Protein AF-A0A847JB08-F1 (afdb_monomer_lite)

pLDDT: mean 90.73, std 11.86, range [47.16, 98.38]

Structure (mmCIF, N/CA/C/O backbone):
data_AF-A0A847JB08-F1
#
_entry.id   AF-A0A847JB08-F1
#
loop_
_atom_site.group_PDB
_atom_site.id
_atom_site.type_symbol
_atom_site.label_atom_id
_atom_site.label_alt_id
_atom_site.label_comp_id
_atom_site.label_asym_id
_atom_site.label_entity_id
_atom_site.label_seq_id
_atom_site.pdbx_PDB_ins_code
_atom_site.Cartn_x
_atom_site.Cartn_y
_atom_site.Cartn_z
_atom_site.occupancy
_atom_site.B_iso_or_equiv
_atom_site.auth_seq_id
_atom_site.auth_comp_id
_atom_site.auth_asym_id
_atom_site.auth_atom_id
_atom_site.pdbx_PDB_model_num
ATOM 1 N N . GLU A 1 1 ? -4.300 8.677 -4.460 1.00 61.16 1 GLU A N 1
ATOM 2 C CA . GLU A 1 1 ? -3.837 7.762 -5.528 1.00 61.16 1 GLU A CA 1
ATOM 3 C C . GLU A 1 1 ? -4.985 6.834 -5.922 1.00 61.16 1 GLU A C 1
ATOM 5 O O . GLU A 1 1 ? -5.733 6.426 -5.041 1.00 61.16 1 GLU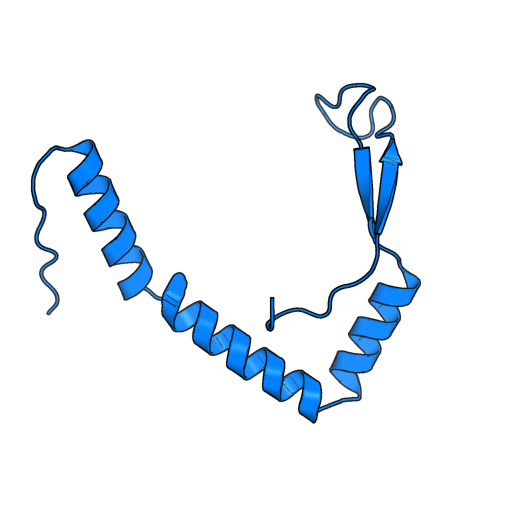 A O 1
ATOM 10 N N . ALA A 1 2 ? -5.196 6.548 -7.211 1.00 87.06 2 ALA A N 1
ATOM 11 C CA . ALA A 1 2 ? -6.389 5.817 -7.671 1.00 87.06 2 ALA A CA 1
ATOM 12 C C . ALA A 1 2 ? -6.331 4.292 -7.435 1.00 87.06 2 ALA A C 1
ATOM 14 O O . ALA A 1 2 ? -7.306 3.594 -7.701 1.00 87.06 2 ALA A O 1
ATOM 15 N N . THR A 1 3 ? -5.213 3.778 -6.921 1.00 95.38 3 THR A N 1
ATOM 16 C CA . THR A 1 3 ? -4.926 2.345 -6.737 1.00 95.38 3 THR A CA 1
ATOM 17 C C . THR A 1 3 ? -5.382 1.788 -5.385 1.00 95.38 3 THR A C 1
ATOM 19 O O . THR A 1 3 ? -5.540 0.579 -5.250 1.00 95.38 3 THR A O 1
ATOM 22 N N . ALA A 1 4 ? -5.646 2.646 -4.393 1.00 94.75 4 ALA A N 1
ATOM 23 C CA . ALA A 1 4 ? -5.920 2.239 -3.013 1.00 94.75 4 ALA A CA 1
ATOM 24 C C . ALA A 1 4 ? -7.315 2.657 -2.526 1.00 94.75 4 ALA A C 1
ATOM 26 O O . ALA A 1 4 ? -7.922 3.593 -3.056 1.00 94.75 4 ALA A O 1
ATOM 27 N N . TYR A 1 5 ? -7.823 1.973 -1.501 1.00 95.06 5 TYR A N 1
ATOM 28 C CA . TYR A 1 5 ? -8.932 2.455 -0.674 1.00 95.06 5 TYR A CA 1
ATOM 29 C C . TYR A 1 5 ? -8.331 3.176 0.532 1.00 95.06 5 TYR A C 1
ATOM 31 O O . TYR A 1 5 ? -7.815 2.531 1.440 1.00 95.06 5 TYR A O 1
ATOM 39 N N . SER A 1 6 ? -8.326 4.508 0.504 1.00 94.88 6 SER A N 1
ATOM 40 C CA . SER A 1 6 ? -7.795 5.304 1.610 1.00 94.88 6 SER A CA 1
ATOM 41 C C . SER A 1 6 ? -8.731 5.244 2.809 1.00 94.88 6 SER A C 1
ATOM 43 O O . SER A 1 6 ? -9.946 5.363 2.656 1.00 94.88 6 SER A O 1
ATOM 45 N N . ILE A 1 7 ? -8.141 5.096 3.989 1.00 97.06 7 ILE A N 1
ATOM 46 C CA . ILE A 1 7 ? -8.837 5.112 5.272 1.00 97.06 7 ILE A CA 1
ATOM 47 C C . ILE A 1 7 ? -8.302 6.266 6.121 1.00 97.06 7 ILE A C 1
ATOM 49 O O . ILE A 1 7 ? -7.146 6.667 5.937 1.00 97.06 7 ILE A O 1
ATOM 53 N N . PRO A 1 8 ? -9.122 6.830 7.020 1.00 97.88 8 PRO A N 1
ATOM 54 C CA . PRO A 1 8 ? -8.641 7.803 7.979 1.00 97.88 8 PRO A CA 1
ATOM 55 C C . PRO A 1 8 ? -7.635 7.164 8.939 1.00 97.88 8 PRO A C 1
ATOM 57 O O . PRO A 1 8 ? -7.576 5.947 9.126 1.00 97.88 8 PRO A O 1
ATOM 60 N N . TYR A 1 9 ? -6.841 8.023 9.556 1.00 97.75 9 TYR A N 1
ATOM 61 C CA . TYR A 1 9 ? -5.942 7.670 10.639 1.00 97.75 9 TYR A CA 1
ATOM 62 C C . TYR A 1 9 ? -5.962 8.790 11.672 1.00 97.75 9 TYR A C 1
ATOM 64 O O . TYR A 1 9 ? -6.340 9.928 11.375 1.00 97.75 9 TYR A O 1
ATOM 72 N N . ARG A 1 10 ? -5.505 8.479 12.879 1.00 97.44 10 ARG A N 1
ATOM 73 C CA . ARG A 1 10 ? -5.213 9.466 13.919 1.00 97.44 10 ARG A CA 1
ATOM 74 C C . ARG A 1 10 ? -3.725 9.450 14.228 1.00 97.44 10 ARG A C 1
ATOM 76 O O . ARG A 1 10 ? -3.085 8.406 14.175 1.00 97.44 10 ARG A O 1
ATOM 83 N N . LEU A 1 11 ? -3.165 10.611 14.539 1.00 97.12 11 LEU A N 1
ATOM 84 C CA . LEU A 1 11 ? -1.786 10.686 15.004 1.00 97.12 11 LEU A CA 1
ATOM 85 C C . LEU A 1 11 ? -1.752 10.405 16.505 1.00 97.12 11 LEU A C 1
ATOM 87 O O . LEU A 1 11 ? -2.383 11.131 17.272 1.00 97.12 11 LEU A O 1
ATOM 91 N N . ILE A 1 12 ? -1.021 9.371 16.912 1.00 94.50 12 ILE A N 1
ATOM 92 C CA . ILE A 1 12 ? -0.800 9.032 18.321 1.00 94.50 12 ILE A CA 1
ATOM 93 C C . ILE A 1 12 ? 0.685 9.160 18.665 1.00 94.50 12 ILE A C 1
ATOM 95 O O . ILE A 1 12 ? 1.523 8.862 17.813 1.00 94.50 12 ILE A O 1
ATOM 99 N N . PRO A 1 13 ? 1.051 9.602 19.877 1.00 93.81 13 PRO A N 1
ATOM 100 C CA . PRO A 1 13 ? 2.440 9.571 20.316 1.00 93.81 13 PRO A CA 1
ATOM 101 C C . PRO A 1 13 ? 2.997 8.148 20.282 1.00 93.81 13 PRO A C 1
ATOM 103 O O . PRO A 1 13 ? 2.311 7.208 20.680 1.00 93.81 13 PRO A O 1
ATOM 106 N N . ILE A 1 14 ? 4.242 7.996 19.831 1.00 92.38 14 ILE A N 1
ATOM 107 C CA . ILE A 1 14 ? 4.966 6.734 19.993 1.00 92.38 14 ILE A CA 1
ATOM 108 C C . ILE A 1 14 ? 5.496 6.680 21.423 1.00 92.38 14 ILE A C 1
ATOM 110 O O . ILE A 1 14 ? 6.301 7.522 21.829 1.00 92.38 14 ILE A O 1
ATOM 114 N N . GLU A 1 15 ? 5.049 5.693 22.195 1.00 88.50 15 GLU A N 1
ATOM 115 C CA . GLU A 1 15 ? 5.502 5.532 23.573 1.00 88.50 15 GLU A CA 1
ATOM 116 C C . GLU A 1 15 ? 6.917 4.949 23.634 1.00 88.50 15 GLU A C 1
ATOM 118 O O . GLU A 1 15 ? 7.405 4.272 22.719 1.00 88.50 15 GLU A O 1
ATOM 123 N N . HIS A 1 16 ? 7.590 5.197 24.757 1.00 85.12 16 HIS A N 1
ATOM 124 C CA . HIS A 1 16 ? 8.922 4.666 24.992 1.00 85.12 16 HIS A CA 1
ATOM 125 C C . HIS A 1 16 ? 8.926 3.132 24.895 1.00 85.12 16 HIS A C 1
ATOM 127 O O . HIS A 1 16 ? 8.129 2.454 25.536 1.00 85.12 16 HIS A O 1
ATOM 133 N N . GLY A 1 17 ? 9.845 2.586 24.096 1.00 85.56 17 GLY A N 1
ATOM 134 C CA . GLY A 1 17 ? 10.005 1.142 23.916 1.00 85.56 17 GLY A CA 1
ATOM 135 C C . GLY A 1 17 ? 9.121 0.506 22.837 1.00 85.56 17 GLY A C 1
ATOM 136 O O . GLY A 1 17 ? 9.377 -0.641 22.484 1.00 85.56 17 GLY A O 1
ATOM 137 N N . GLN A 1 18 ? 8.152 1.224 22.251 1.00 88.06 18 GLN A N 1
ATOM 138 C CA . GLN A 1 18 ? 7.332 0.687 21.151 1.00 88.06 18 GLN A CA 1
ATOM 139 C C . GLN A 1 18 ? 8.130 0.511 19.852 1.00 88.06 18 GLN A C 1
ATOM 141 O O . GLN A 1 18 ? 7.904 -0.440 19.108 1.00 88.06 18 GLN A O 1
ATOM 146 N N . TYR A 1 19 ? 9.087 1.407 19.594 1.00 87.88 19 TYR A N 1
ATOM 147 C CA . TYR A 1 19 ? 9.954 1.346 18.420 1.00 87.88 19 TYR A CA 1
ATOM 148 C C . TYR A 1 19 ? 11.412 1.665 18.772 1.00 87.88 19 TYR A C 1
ATOM 150 O O . TYR A 1 19 ? 11.681 2.637 19.489 1.00 87.88 19 TYR A O 1
ATOM 158 N N . PRO A 1 20 ? 12.385 0.904 18.232 1.00 85.62 20 PRO A N 1
ATOM 159 C CA . PRO A 1 20 ? 13.795 1.243 18.361 1.00 85.62 20 PRO A CA 1
ATOM 160 C C . PRO A 1 20 ? 14.075 2.636 17.791 1.00 85.62 20 PRO A C 1
ATOM 162 O O . PRO A 1 20 ? 13.698 2.936 16.661 1.00 85.62 20 PRO A O 1
ATOM 165 N N . ARG A 1 21 ? 14.792 3.465 18.558 1.00 85.56 21 ARG A N 1
ATOM 166 C CA . ARG A 1 21 ? 15.171 4.846 18.194 1.00 85.56 21 ARG A CA 1
ATOM 167 C C . ARG A 1 21 ? 14.003 5.829 18.051 1.00 85.56 21 ARG A C 1
ATOM 169 O O . ARG A 1 21 ? 14.222 6.917 17.523 1.00 85.56 21 ARG A O 1
ATOM 176 N N . ALA A 1 22 ? 12.806 5.489 18.532 1.00 85.25 22 ALA A N 1
ATOM 177 C CA . ALA A 1 22 ? 11.727 6.463 18.589 1.00 85.25 22 ALA A CA 1
ATOM 178 C C . ALA A 1 22 ? 12.043 7.573 19.601 1.00 85.25 22 ALA A C 1
ATOM 180 O O . ALA A 1 22 ? 12.445 7.300 20.735 1.00 85.25 22 ALA A O 1
ATOM 181 N N . THR A 1 23 ? 11.874 8.828 19.192 1.00 82.56 23 THR A N 1
ATOM 182 C CA . THR A 1 23 ? 11.956 9.989 20.082 1.00 82.56 23 THR A CA 1
ATOM 183 C C . THR A 1 23 ? 10.574 10.331 20.630 1.00 82.56 23 THR A C 1
ATOM 185 O O . THR A 1 23 ? 9.557 10.066 19.994 1.00 82.56 23 THR A O 1
ATOM 188 N N . ALA A 1 24 ? 10.526 10.998 21.789 1.00 80.06 24 ALA A N 1
ATOM 189 C CA . ALA A 1 24 ? 9.274 11.383 22.456 1.00 80.06 24 ALA A CA 1
ATOM 190 C C . ALA A 1 24 ? 8.379 12.346 21.643 1.00 80.06 24 ALA A C 1
ATOM 192 O O . ALA A 1 24 ? 7.243 12.606 22.021 1.00 80.06 24 ALA A O 1
ATOM 193 N N . THR A 1 25 ? 8.895 12.905 20.547 1.00 88.31 25 THR A N 1
ATOM 194 C CA . THR A 1 25 ? 8.180 13.829 19.658 1.00 88.31 25 THR A CA 1
ATOM 195 C C . THR A 1 25 ? 7.605 13.155 18.416 1.00 88.31 25 THR A C 1
ATOM 197 O O . THR A 1 25 ? 6.897 13.805 17.648 1.00 88.31 25 THR A O 1
ATOM 200 N N . GLN A 1 26 ? 7.922 11.880 18.176 1.00 93.19 26 GLN A N 1
ATOM 201 C CA . GLN A 1 26 ? 7.425 11.177 17.002 1.00 93.19 26 GLN A CA 1
ATOM 202 C C . GLN A 1 26 ? 5.990 10.702 17.207 1.00 93.19 26 GLN A C 1
ATOM 204 O O . GLN A 1 26 ? 5.599 10.238 18.278 1.00 93.19 26 GLN A O 1
ATOM 209 N N . LEU A 1 27 ? 5.216 10.813 16.131 1.00 94.50 27 LEU A N 1
ATOM 210 C CA . LEU A 1 27 ? 3.827 10.392 16.071 1.00 94.50 27 LEU A CA 1
ATOM 211 C C . LEU A 1 27 ? 3.694 9.216 15.103 1.00 94.50 27 LEU A C 1
ATOM 213 O O . LEU A 1 27 ? 4.360 9.169 14.067 1.00 94.50 27 LEU A O 1
ATOM 217 N N . TRP A 1 28 ? 2.801 8.294 15.432 1.00 93.62 28 TRP A N 1
ATOM 218 C CA . TRP A 1 28 ? 2.374 7.191 14.589 1.00 93.62 28 TRP A CA 1
ATOM 219 C C . TRP A 1 28 ? 1.012 7.498 13.974 1.00 93.62 28 TRP A C 1
ATOM 221 O O . TRP A 1 28 ? 0.101 7.953 14.665 1.00 93.62 28 TRP A O 1
ATOM 231 N N . ALA A 1 29 ? 0.865 7.239 12.677 1.00 95.69 29 ALA A N 1
ATOM 232 C CA . ALA A 1 29 ? -0.423 7.288 11.999 1.00 95.69 29 ALA A CA 1
ATOM 233 C C . ALA A 1 29 ? -1.188 5.986 12.273 1.00 95.69 29 ALA A C 1
ATOM 235 O O . ALA A 1 29 ? -1.069 5.017 11.528 1.00 95.69 29 ALA A O 1
ATOM 236 N N . ASP A 1 30 ? -1.945 5.968 13.367 1.00 96.06 30 ASP A N 1
ATOM 237 C CA . ASP A 1 30 ? -2.777 4.843 13.783 1.00 96.06 30 ASP A CA 1
ATOM 238 C C . ASP A 1 30 ? -4.006 4.735 12.865 1.00 96.06 30 ASP A C 1
ATOM 240 O O . ASP A 1 30 ? -4.841 5.651 12.866 1.00 96.06 30 ASP A O 1
ATOM 244 N N . PRO A 1 31 ? -4.109 3.684 12.032 1.00 97.06 31 PRO A N 1
ATOM 245 C CA . PRO A 1 31 ? -5.192 3.556 11.069 1.00 97.06 31 PRO A CA 1
ATOM 246 C C . PRO A 1 31 ? -6.524 3.272 11.765 1.00 97.06 31 PRO A C 1
ATOM 248 O O . PRO A 1 31 ? -6.593 2.503 12.722 1.00 97.06 31 PRO A O 1
ATOM 251 N N . ASP A 1 32 ? -7.606 3.840 11.237 1.00 98.38 32 ASP A N 1
ATOM 252 C CA . ASP A 1 32 ? -8.951 3.503 11.695 1.00 98.38 32 ASP A CA 1
ATOM 253 C C . ASP A 1 32 ? -9.294 2.056 11.306 1.00 98.38 32 ASP A C 1
ATOM 255 O O . ASP A 1 32 ? -9.418 1.712 10.124 1.00 98.38 32 ASP A O 1
ATOM 259 N N . PHE A 1 33 ? -9.431 1.204 12.321 1.00 97.62 33 PHE A N 1
ATOM 260 C CA . PHE A 1 33 ? -9.699 -0.217 12.146 1.00 97.62 33 PHE A CA 1
ATOM 261 C C . PHE A 1 33 ? -11.049 -0.486 11.473 1.00 97.62 33 PHE A C 1
ATOM 263 O O . PHE A 1 33 ? -11.117 -1.283 10.537 1.00 97.62 33 PHE A O 1
ATOM 270 N N . GLU A 1 34 ? -12.118 0.186 11.897 1.00 98.25 34 GLU A N 1
ATOM 271 C CA . GLU A 1 34 ? -13.457 -0.049 11.350 1.00 98.25 34 GLU A CA 1
ATOM 272 C C . GLU A 1 34 ? -13.536 0.414 9.892 1.00 98.25 34 GLU A C 1
ATOM 274 O O . GLU A 1 34 ? -14.056 -0.300 9.030 1.00 98.25 34 GLU A O 1
ATOM 279 N N . ALA A 1 35 ? -12.924 1.557 9.571 1.00 98.19 35 ALA A N 1
ATOM 280 C CA . ALA A 1 35 ? -12.819 2.020 8.194 1.00 98.19 35 ALA A CA 1
ATOM 281 C C . ALA A 1 35 ? -11.999 1.055 7.318 1.00 98.19 35 ALA A C 1
ATOM 283 O O . ALA A 1 35 ? -12.345 0.837 6.153 1.00 98.19 35 ALA A O 1
ATOM 284 N N . ALA A 1 36 ? -10.946 0.433 7.864 1.00 97.88 36 ALA A N 1
ATOM 285 C CA . ALA A 1 36 ? -10.190 -0.611 7.170 1.00 97.88 36 ALA A CA 1
ATOM 286 C C . ALA A 1 36 ? -11.055 -1.843 6.870 1.00 97.88 36 ALA A C 1
ATOM 288 O O . ALA A 1 36 ? -11.029 -2.367 5.750 1.00 97.88 36 ALA A O 1
ATOM 289 N N . VAL A 1 37 ? -11.865 -2.285 7.836 1.00 98.25 37 VAL A N 1
ATOM 290 C CA . VAL A 1 37 ? -12.801 -3.400 7.640 1.00 98.25 37 VAL A CA 1
ATOM 291 C C . VAL A 1 37 ? -13.843 -3.059 6.570 1.00 98.25 37 VAL A C 1
ATOM 293 O O . VAL A 1 37 ? -14.108 -3.882 5.687 1.00 98.25 37 VAL A O 1
ATOM 296 N N . GLU A 1 38 ? -14.400 -1.849 6.579 1.00 98.12 38 GLU A N 1
ATOM 297 C CA . GLU A 1 38 ? -15.352 -1.410 5.552 1.00 98.12 38 GLU A CA 1
ATOM 298 C C . GLU A 1 38 ? -14.717 -1.283 4.162 1.00 98.12 38 GLU A C 1
ATOM 300 O O . GLU A 1 38 ? -15.325 -1.675 3.158 1.00 98.12 38 GLU A O 1
ATOM 305 N N . ALA A 1 39 ? -13.465 -0.833 4.076 1.00 97.31 39 ALA A N 1
ATOM 306 C CA . ALA A 1 39 ? -12.719 -0.828 2.823 1.00 97.31 39 ALA A CA 1
ATOM 307 C C . ALA A 1 39 ? -12.578 -2.252 2.253 1.00 97.31 39 ALA A C 1
ATOM 309 O O . ALA A 1 39 ? -12.863 -2.478 1.074 1.00 97.31 39 ALA A O 1
ATOM 310 N N . LEU A 1 40 ? -12.236 -3.241 3.088 1.00 97.56 40 LEU A N 1
ATOM 311 C CA . LEU A 1 40 ? -12.153 -4.652 2.683 1.00 97.56 40 LEU A CA 1
ATOM 312 C C . LEU A 1 40 ? -13.511 -5.218 2.239 1.00 97.56 40 LEU A C 1
ATOM 314 O O . LEU A 1 40 ? -13.604 -5.910 1.219 1.00 97.56 40 LEU A O 1
ATOM 318 N N . ARG A 1 41 ? -14.590 -4.891 2.959 1.00 98.19 41 ARG A N 1
ATOM 319 C CA . ARG A 1 41 ? -15.960 -5.260 2.565 1.00 98.19 41 ARG A CA 1
ATOM 320 C C . ARG A 1 41 ? -16.332 -4.647 1.216 1.00 98.19 41 ARG A C 1
ATOM 322 O O . ARG A 1 41 ? -16.919 -5.338 0.380 1.00 98.19 41 ARG A O 1
ATOM 329 N N . THR A 1 42 ? -15.936 -3.401 0.972 1.00 96.94 42 THR A N 1
ATOM 330 C CA . THR A 1 42 ? -16.135 -2.711 -0.309 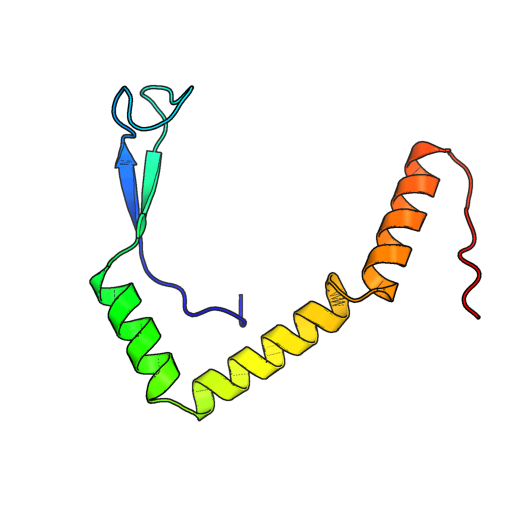1.00 96.94 42 THR A CA 1
ATOM 331 C C . THR A 1 42 ? -15.393 -3.423 -1.434 1.00 96.94 42 THR A C 1
ATOM 333 O O . THR A 1 42 ? -15.999 -3.704 -2.467 1.00 96.94 42 THR A O 1
ATOM 336 N N . VAL A 1 43 ? -14.134 -3.832 -1.220 1.00 96.75 43 VAL A N 1
ATOM 337 C CA . VAL A 1 43 ? -13.376 -4.626 -2.206 1.00 96.75 43 VAL A CA 1
ATOM 338 C C . VAL A 1 43 ? -14.145 -5.883 -2.605 1.00 96.75 43 VAL A C 1
ATOM 340 O O . VAL A 1 43 ? -14.200 -6.226 -3.788 1.00 96.75 43 VAL A O 1
ATOM 343 N N . ARG A 1 44 ? -14.763 -6.573 -1.639 1.00 97.75 44 ARG A N 1
ATOM 344 C CA . ARG A 1 44 ? -15.508 -7.812 -1.895 1.00 97.75 44 ARG A CA 1
ATOM 345 C C . ARG A 1 44 ? -16.827 -7.574 -2.630 1.00 97.75 44 ARG A C 1
ATOM 347 O O . ARG A 1 44 ? -17.171 -8.380 -3.500 1.00 97.75 44 ARG A O 1
ATOM 354 N N . ARG A 1 45 ? -17.571 -6.532 -2.251 1.00 98.12 45 ARG A N 1
ATOM 355 C CA . ARG A 1 45 ? -18.971 -6.315 -2.654 1.00 98.12 45 ARG A CA 1
ATOM 356 C C . ARG A 1 45 ? -19.117 -5.439 -3.902 1.00 98.12 45 ARG A C 1
ATOM 358 O O . ARG A 1 45 ? -20.006 -5.702 -4.702 1.00 98.12 45 ARG A O 1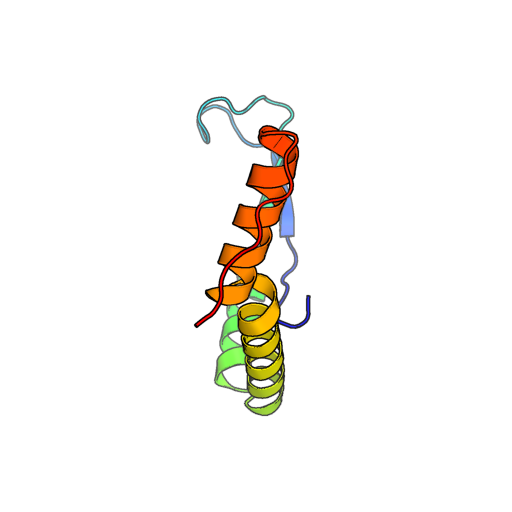
ATOM 365 N N . ASP A 1 46 ? -18.231 -4.468 -4.120 1.00 97.94 46 ASP A N 1
ATOM 366 C CA . ASP A 1 46 ? -18.299 -3.551 -5.263 1.00 97.94 46 ASP A CA 1
ATOM 367 C C . ASP A 1 46 ? -17.311 -3.950 -6.372 1.00 97.94 46 ASP A C 1
ATOM 369 O O . ASP A 1 46 ? -16.111 -3.660 -6.347 1.00 97.94 46 ASP A O 1
ATOM 373 N N . ALA A 1 47 ? -17.834 -4.637 -7.389 1.00 97.81 47 ALA A N 1
ATOM 374 C CA . ALA A 1 47 ? -17.049 -5.069 -8.539 1.00 97.81 47 ALA A CA 1
ATOM 375 C C . ALA A 1 47 ? -16.670 -3.937 -9.503 1.00 97.81 47 ALA A C 1
ATOM 377 O O . ALA A 1 47 ? -15.695 -4.082 -10.243 1.00 97.81 47 ALA A O 1
ATOM 378 N N . ALA A 1 48 ? -17.423 -2.838 -9.548 1.00 96.94 48 ALA A N 1
ATOM 379 C CA . ALA A 1 48 ? -17.106 -1.715 -10.423 1.00 96.94 48 ALA A CA 1
ATOM 380 C C . ALA A 1 48 ? -15.919 -0.932 -9.855 1.00 96.94 48 ALA A C 1
ATOM 382 O O . ALA A 1 48 ? -14.901 -0.796 -10.533 1.00 96.94 48 ALA A O 1
ATOM 383 N N . SER A 1 49 ? -16.001 -0.543 -8.581 1.00 95.62 49 SER A N 1
ATOM 384 C CA . SER A 1 49 ? -14.909 0.128 -7.869 1.00 95.62 49 SER A CA 1
ATOM 385 C C . SER A 1 49 ? -13.617 -0.689 -7.910 1.00 95.62 49 SER A C 1
ATOM 387 O O . SER A 1 49 ? -12.559 -0.165 -8.269 1.00 95.62 49 SER A O 1
ATOM 389 N N . ARG A 1 50 ? -13.700 -2.002 -7.648 1.00 96.25 50 ARG A N 1
ATOM 390 C CA . ARG A 1 50 ? -12.534 -2.895 -7.707 1.00 96.25 50 ARG A CA 1
ATOM 391 C C . ARG A 1 50 ? -11.882 -2.917 -9.092 1.00 96.25 50 ARG A C 1
ATOM 393 O O . ARG A 1 50 ? -10.661 -2.829 -9.182 1.00 96.25 50 ARG A O 1
ATOM 400 N N . ARG A 1 51 ? -12.671 -3.012 -10.170 1.00 96.81 51 ARG A 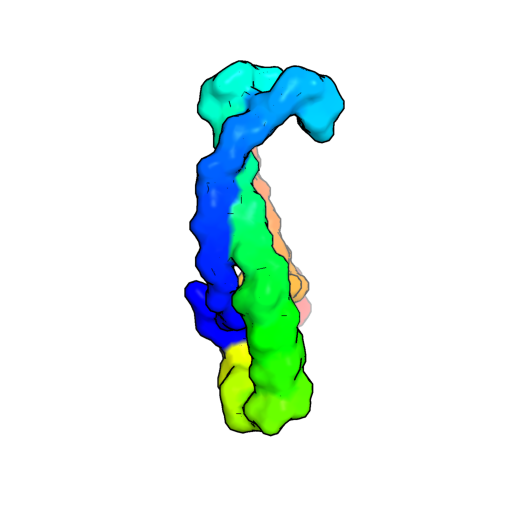N 1
ATOM 401 C CA . ARG A 1 51 ? -12.145 -3.015 -11.550 1.00 96.81 51 ARG A CA 1
ATOM 402 C C . ARG A 1 51 ? -11.409 -1.721 -11.885 1.00 96.81 51 ARG A C 1
ATOM 404 O O . ARG A 1 51 ? -10.316 -1.787 -12.439 1.00 96.81 51 ARG A O 1
ATOM 411 N N . THR A 1 52 ? -11.955 -0.573 -11.490 1.00 96.38 52 THR A N 1
ATOM 412 C CA . THR A 1 52 ? -11.300 0.729 -11.685 1.00 96.38 52 THR A CA 1
ATOM 413 C C . THR A 1 52 ? -9.926 0.773 -11.021 1.00 96.38 52 THR A C 1
ATOM 415 O O . THR A 1 52 ? -8.954 1.215 -11.632 1.00 96.38 52 THR A O 1
ATOM 418 N N . LYS A 1 53 ? -9.812 0.269 -9.787 1.00 96.88 53 LYS A N 1
ATOM 419 C CA . LYS A 1 53 ? -8.533 0.256 -9.065 1.00 96.88 53 LYS A CA 1
ATOM 420 C C . LYS A 1 53 ? -7.526 -0.722 -9.652 1.00 96.88 53 LYS A C 1
ATOM 422 O O . LYS A 1 53 ? -6.353 -0.378 -9.725 1.00 96.88 53 LYS A O 1
ATOM 427 N N . ILE A 1 54 ? -7.973 -1.896 -10.105 1.00 97.31 54 ILE A N 1
ATOM 428 C CA . ILE A 1 54 ? -7.110 -2.857 -10.807 1.00 97.31 54 ILE A CA 1
ATOM 429 C C . ILE A 1 54 ? -6.524 -2.213 -12.065 1.00 97.31 54 ILE A C 1
ATOM 431 O O . ILE A 1 54 ? -5.313 -2.243 -12.240 1.00 97.31 54 ILE A O 1
ATOM 435 N N . ALA A 1 55 ? -7.351 -1.565 -12.892 1.00 97.56 55 ALA A N 1
ATOM 436 C CA . ALA A 1 55 ? -6.875 -0.892 -14.100 1.00 97.56 55 ALA A CA 1
ATOM 437 C C . ALA A 1 55 ? -5.840 0.204 -13.782 1.00 97.56 55 ALA A C 1
ATOM 439 O O . ALA A 1 55 ? -4.789 0.273 -14.417 1.00 97.56 55 ALA A O 1
ATOM 440 N N . ALA A 1 56 ? -6.101 1.019 -12.755 1.00 97.25 56 ALA A N 1
ATOM 441 C CA . ALA A 1 56 ? -5.152 2.028 -12.291 1.00 97.25 56 ALA A CA 1
ATOM 442 C C . ALA A 1 56 ? -3.845 1.411 -11.760 1.00 97.25 56 ALA A C 1
ATOM 444 O O . ALA A 1 56 ? -2.767 1.948 -12.015 1.00 97.25 56 ALA A O 1
ATOM 445 N N . ALA A 1 57 ? -3.926 0.293 -11.033 1.00 96.56 57 ALA A N 1
ATOM 446 C CA . ALA A 1 57 ? -2.763 -0.398 -10.486 1.00 96.56 57 ALA A CA 1
ATOM 447 C C . ALA A 1 57 ? -1.906 -1.024 -11.592 1.00 96.56 57 ALA A C 1
ATOM 449 O O . ALA A 1 57 ? -0.692 -0.845 -11.576 1.00 96.56 57 ALA A O 1
ATOM 450 N N . SER A 1 58 ? -2.522 -1.675 -12.582 1.00 96.94 58 SER A N 1
ATOM 451 C CA . SER A 1 58 ? -1.819 -2.203 -13.757 1.00 96.94 58 SER A CA 1
ATOM 452 C C . SER A 1 58 ? -1.078 -1.095 -14.503 1.00 96.94 58 SER A C 1
ATOM 454 O O . SER A 1 58 ? 0.128 -1.197 -14.698 1.00 96.94 58 SER A O 1
ATOM 456 N N . ALA A 1 59 ? -1.750 0.023 -14.797 1.00 96.69 59 ALA A N 1
ATOM 457 C CA . ALA A 1 59 ? -1.114 1.160 -15.461 1.00 96.69 59 ALA A CA 1
ATOM 458 C C . ALA A 1 59 ? 0.060 1.749 -14.653 1.00 96.69 59 ALA A C 1
ATOM 460 O O . ALA A 1 59 ? 1.060 2.185 -15.227 1.00 96.69 59 ALA A O 1
ATOM 461 N N . LEU A 1 60 ? -0.038 1.771 -13.318 1.00 96.00 60 LEU A N 1
ATOM 462 C CA . LEU A 1 60 ? 1.061 2.203 -12.454 1.00 96.00 60 LEU A CA 1
ATOM 463 C C . LEU A 1 60 ? 2.243 1.229 -12.514 1.00 96.00 60 LEU A C 1
ATOM 465 O O . LEU A 1 60 ? 3.386 1.678 -12.614 1.00 96.00 60 LEU A O 1
ATOM 469 N N . VAL A 1 61 ? 1.978 -0.078 -12.454 1.00 96.00 61 VAL A N 1
ATOM 470 C CA . VAL A 1 61 ? 3.008 -1.117 -12.561 1.00 96.00 61 VAL A CA 1
ATOM 471 C C . VAL A 1 61 ? 3.731 -1.009 -13.895 1.00 96.00 61 VAL A C 1
ATOM 473 O O . VAL A 1 61 ? 4.952 -0.893 -13.896 1.00 96.00 61 VAL A O 1
ATOM 476 N N . ASP A 1 62 ? 3.007 -0.928 -15.005 1.00 95.69 62 ASP A N 1
ATOM 477 C CA . ASP A 1 62 ? 3.616 -0.848 -16.335 1.00 95.69 62 ASP A CA 1
ATOM 478 C C . ASP A 1 62 ? 4.494 0.401 -16.482 1.00 95.69 62 ASP A C 1
ATOM 480 O O . ASP A 1 62 ? 5.622 0.332 -16.974 1.00 95.69 62 ASP A O 1
ATOM 484 N N . ARG A 1 63 ? 4.019 1.548 -15.979 1.00 94.75 63 ARG A N 1
ATOM 485 C CA . ARG A 1 63 ? 4.744 2.822 -16.067 1.00 94.75 63 ARG A CA 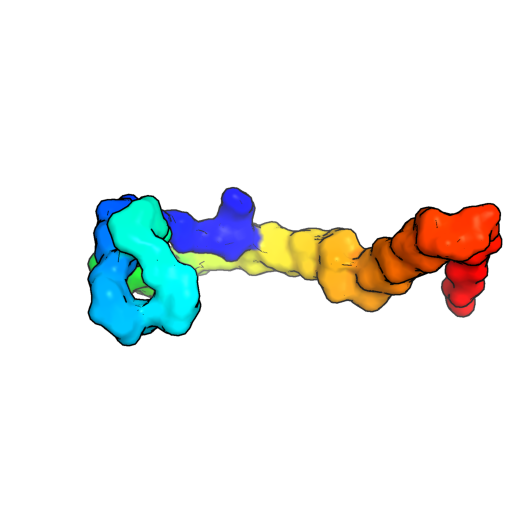1
ATOM 486 C C . ARG A 1 63 ? 5.961 2.893 -15.147 1.00 94.75 63 ARG A C 1
ATOM 488 O O . ARG A 1 63 ? 6.961 3.508 -15.507 1.00 94.75 63 ARG A O 1
ATOM 495 N N . ALA A 1 64 ? 5.853 2.382 -13.923 1.00 94.62 64 ALA A N 1
ATOM 496 C CA . ALA A 1 64 ? 6.814 2.679 -12.859 1.00 94.62 64 ALA A CA 1
ATOM 497 C C . ALA A 1 64 ? 7.568 1.452 -12.344 1.00 94.62 64 ALA A C 1
ATOM 499 O O . ALA A 1 64 ? 8.655 1.607 -11.796 1.00 94.62 64 ALA A O 1
ATOM 500 N N . PHE A 1 65 ? 7.061 0.242 -12.521 1.00 94.94 65 PHE A N 1
ATOM 501 C CA . PHE A 1 65 ? 7.637 -0.969 -11.929 1.00 94.94 65 PHE A CA 1
ATOM 502 C C . PHE A 1 65 ? 7.920 -2.080 -12.947 1.00 94.94 65 PHE A C 1
ATOM 504 O O . PHE A 1 65 ? 8.424 -3.129 -12.556 1.00 94.94 65 PHE A O 1
ATOM 511 N N . SER A 1 66 ? 7.657 -1.851 -14.236 1.00 96.00 66 SER A N 1
ATOM 512 C CA . SER A 1 66 ? 8.079 -2.749 -15.310 1.00 96.00 66 SER A CA 1
ATOM 513 C C . SER A 1 66 ? 9.602 -2.845 -15.396 1.00 96.00 66 SER A C 1
ATOM 515 O O . SER A 1 66 ? 10.337 -1.969 -14.923 1.00 96.00 66 SER A O 1
ATOM 517 N N . PHE A 1 67 ? 10.073 -3.922 -16.023 1.00 96.12 67 PHE A N 1
ATOM 518 C CA . PHE A 1 67 ? 11.495 -4.142 -16.258 1.00 96.12 67 PHE A CA 1
ATOM 519 C C . PHE A 1 67 ? 12.121 -2.967 -17.019 1.00 96.12 67 PHE A C 1
ATOM 521 O O . PHE A 1 67 ? 13.115 -2.406 -16.563 1.00 96.12 67 PHE A O 1
ATOM 528 N N . ASP A 1 68 ? 11.481 -2.517 -18.097 1.00 96.31 68 ASP A N 1
ATOM 529 C CA . ASP A 1 68 ? 11.969 -1.398 -18.906 1.00 96.31 68 ASP A CA 1
ATOM 530 C C . ASP A 1 68 ? 12.000 -0.087 -18.114 1.00 96.31 68 ASP A C 1
ATOM 532 O O . ASP A 1 68 ? 12.998 0.637 -18.141 1.00 96.31 68 ASP A O 1
ATOM 536 N N . ALA A 1 69 ? 10.952 0.202 -17.329 1.00 95.94 69 ALA A N 1
ATOM 537 C CA . ALA A 1 69 ? 10.929 1.384 -16.469 1.00 95.94 69 ALA A CA 1
ATOM 538 C C . ALA A 1 69 ? 12.039 1.340 -15.408 1.00 95.94 69 ALA A C 1
ATOM 540 O O . ALA A 1 69 ? 12.622 2.374 -15.069 1.00 95.94 69 ALA A O 1
ATOM 541 N N . TYR A 1 70 ? 12.337 0.155 -14.869 1.00 96.25 70 TYR A N 1
ATOM 542 C CA . TYR A 1 70 ? 13.436 -0.041 -13.930 1.00 96.25 70 TYR A CA 1
ATOM 543 C C . TYR A 1 70 ? 14.799 0.165 -14.598 1.00 96.25 70 TYR A C 1
ATOM 545 O O . TYR A 1 70 ? 15.602 0.951 -14.091 1.00 96.25 70 TYR A O 1
ATOM 553 N N . VAL A 1 71 ? 15.046 -0.482 -15.742 1.00 96.75 71 VAL A N 1
ATOM 554 C CA . VAL A 1 71 ? 16.303 -0.361 -16.495 1.00 96.75 71 VAL A CA 1
ATOM 555 C C . VAL A 1 71 ? 16.551 1.089 -16.898 1.00 96.75 71 VAL A C 1
ATOM 557 O O . VAL A 1 71 ? 17.650 1.594 -16.680 1.00 96.75 71 VAL A O 1
ATOM 560 N N . GLY A 1 72 ? 15.529 1.795 -17.389 1.00 95.38 72 GLY A N 1
ATOM 561 C CA . GLY A 1 72 ? 15.634 3.214 -17.731 1.00 95.38 72 GLY A CA 1
ATOM 562 C C . GLY A 1 72 ? 16.029 4.087 -16.536 1.00 95.38 72 GLY A C 1
ATOM 563 O O . GLY A 1 72 ? 16.932 4.916 -16.644 1.00 95.38 72 GLY A O 1
ATOM 564 N N . ARG A 1 73 ? 15.422 3.869 -15.358 1.00 95.44 73 ARG A N 1
ATOM 565 C CA . ARG A 1 73 ? 15.810 4.593 -14.131 1.00 95.44 73 ARG A CA 1
ATOM 566 C C . ARG A 1 73 ? 17.228 4.269 -13.681 1.00 95.44 73 ARG A C 1
ATOM 568 O O . ARG A 1 73 ? 17.939 5.168 -13.234 1.00 95.44 73 ARG A O 1
ATOM 575 N N . LEU A 1 74 ? 17.626 3.001 -13.760 1.00 95.38 74 LEU A N 1
ATOM 576 C CA . LEU A 1 74 ? 18.971 2.575 -13.392 1.00 95.38 74 LEU A CA 1
ATOM 577 C C . LEU A 1 74 ? 20.012 3.210 -14.316 1.00 95.38 74 LEU A C 1
ATOM 579 O O . LEU A 1 74 ? 20.988 3.764 -13.820 1.00 95.38 74 LEU A O 1
ATOM 583 N N . ALA A 1 75 ? 19.781 3.189 -15.629 1.00 94.88 75 ALA A N 1
ATOM 584 C CA . ALA A 1 75 ? 20.657 3.814 -16.612 1.00 94.88 75 ALA A CA 1
ATOM 585 C C . ALA A 1 75 ? 20.820 5.312 -16.341 1.00 94.88 75 ALA A C 1
ATOM 587 O O . ALA A 1 75 ? 21.939 5.755 -16.102 1.00 94.88 75 ALA A O 1
ATOM 588 N N . ALA A 1 76 ? 19.719 6.061 -16.218 1.00 93.25 76 ALA A N 1
ATOM 589 C CA . ALA A 1 76 ? 19.764 7.489 -15.895 1.00 93.25 76 ALA A CA 1
ATOM 590 C C . ALA A 1 76 ? 20.508 7.773 -14.574 1.00 93.25 76 ALA A C 1
ATOM 592 O O . ALA A 1 76 ? 21.251 8.753 -14.440 1.00 93.25 76 ALA A O 1
ATOM 593 N N . ARG A 1 77 ? 20.348 6.894 -13.572 1.00 94.81 77 ARG A N 1
ATOM 594 C CA . ARG A 1 77 ? 21.080 7.017 -12.308 1.00 94.81 77 ARG A CA 1
ATOM 595 C C . ARG A 1 77 ? 22.576 6.770 -12.492 1.00 94.81 77 ARG A C 1
ATOM 597 O O . ARG A 1 77 ? 23.368 7.502 -11.902 1.00 94.81 77 ARG A O 1
ATOM 604 N N . LEU A 1 78 ? 22.963 5.773 -13.283 1.00 95.12 78 LEU A N 1
ATOM 605 C CA . LEU A 1 78 ? 24.364 5.497 -13.596 1.00 95.12 78 LEU A CA 1
ATOM 606 C C . LEU A 1 78 ? 24.993 6.638 -14.397 1.00 95.12 78 LEU A C 1
ATOM 608 O O . LEU A 1 78 ? 26.102 7.039 -14.067 1.00 95.12 78 LEU A O 1
ATOM 612 N N . GLU A 1 79 ? 24.279 7.225 -15.357 1.00 94.00 79 GLU A N 1
ATOM 613 C CA . GLU A 1 79 ? 24.743 8.406 -16.096 1.00 94.00 79 GLU A CA 1
ATOM 614 C C . GLU A 1 79 ? 25.034 9.577 -15.158 1.00 94.00 79 GLU A C 1
ATOM 616 O O . GLU A 1 79 ? 26.103 10.187 -15.216 1.00 94.00 79 GLU A O 1
ATOM 621 N N . THR A 1 80 ? 24.117 9.827 -14.219 1.00 93.62 80 THR A N 1
ATOM 622 C CA . THR A 1 80 ? 24.278 10.866 -13.194 1.00 93.62 80 THR A CA 1
ATOM 623 C C . THR A 1 80 ? 25.502 10.608 -12.311 1.00 93.62 80 THR A C 1
ATOM 625 O O . THR A 1 80 ? 26.218 11.540 -11.958 1.00 93.62 80 THR A O 1
ATOM 628 N N . LEU A 1 81 ? 25.734 9.353 -11.915 1.00 92.62 81 LEU A N 1
ATOM 629 C CA . LEU A 1 81 ? 26.829 8.990 -11.010 1.00 92.62 81 LEU A CA 1
ATOM 630 C C . LEU A 1 81 ? 28.193 8.939 -11.707 1.00 92.62 81 LEU A C 1
ATOM 632 O O . LEU A 1 81 ? 29.206 9.212 -11.070 1.00 92.62 81 LEU A O 1
ATOM 636 N N . LEU A 1 82 ? 28.223 8.567 -12.986 1.00 91.38 82 LEU A N 1
ATOM 637 C CA . LEU A 1 82 ? 29.452 8.328 -13.744 1.00 91.38 82 LEU A CA 1
ATOM 638 C C . LEU A 1 82 ? 29.836 9.499 -14.657 1.00 91.38 82 LEU A C 1
ATOM 640 O O . LEU A 1 82 ? 30.919 9.474 -15.240 1.00 91.38 82 LEU A O 1
ATOM 644 N N . GLY A 1 83 ? 28.974 10.511 -14.800 1.00 77.94 83 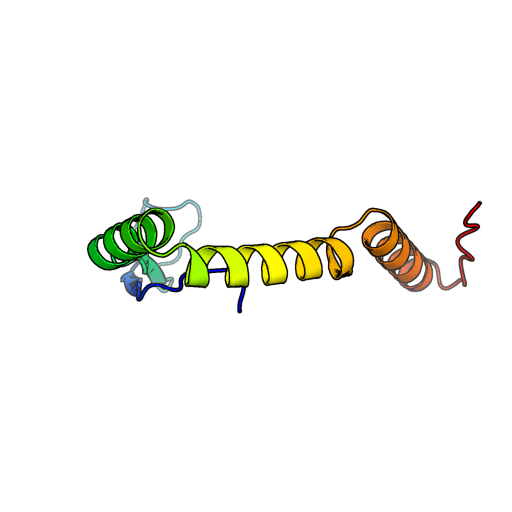GLY A N 1
ATOM 645 C CA . GLY A 1 83 ? 29.229 11.679 -15.648 1.00 77.94 83 GLY A CA 1
ATOM 646 C C . GLY A 1 83 ? 29.398 11.335 -17.133 1.00 77.94 83 GLY A C 1
ATOM 647 O O . GLY A 1 83 ? 30.087 12.054 -17.854 1.00 77.94 83 GLY A O 1
ATOM 648 N N . ARG A 1 84 ? 28.825 10.213 -17.588 1.00 64.38 84 ARG A N 1
ATOM 649 C CA . ARG A 1 84 ? 28.875 9.711 -18.972 1.00 64.38 84 ARG A CA 1
ATOM 650 C C . ARG A 1 84 ? 27.481 9.270 -19.406 1.00 64.38 84 ARG A C 1
ATOM 652 O O . ARG A 1 84 ? 26.811 8.614 -18.621 1.00 64.38 84 ARG A O 1
ATOM 659 N N . GLU A 1 85 ? 27.086 9.564 -20.646 1.00 59.69 85 GLU A N 1
ATOM 660 C CA . GLU A 1 85 ? 25.896 8.956 -21.266 1.00 59.69 85 GLU A CA 1
ATOM 661 C C . GLU A 1 85 ? 26.110 7.443 -21.434 1.00 59.69 85 GLU A C 1
ATOM 663 O O . GLU A 1 85 ? 27.113 7.003 -22.004 1.00 59.69 85 GLU A O 1
ATOM 668 N N . ILE A 1 86 ? 25.165 6.640 -20.948 1.00 60.34 86 ILE A N 1
ATOM 669 C CA . ILE A 1 86 ? 25.149 5.185 -21.071 1.00 60.34 86 ILE A CA 1
ATOM 670 C C . ILE A 1 86 ? 23.929 4.835 -21.911 1.00 60.34 86 ILE A C 1
ATOM 672 O O . ILE A 1 86 ? 22.809 4.728 -21.415 1.00 60.34 86 ILE A O 1
ATOM 676 N N . ARG A 1 87 ? 24.152 4.598 -23.207 1.00 60.41 87 ARG A N 1
ATOM 677 C CA . ARG A 1 87 ? 23.100 4.075 -24.083 1.00 60.41 87 ARG A CA 1
ATOM 678 C C . ARG A 1 87 ? 22.724 2.662 -23.652 1.00 60.41 87 ARG A C 1
ATOM 680 O O . ARG A 1 87 ? 23.519 1.733 -23.788 1.00 60.41 87 ARG A O 1
ATOM 687 N N . VAL A 1 88 ? 21.492 2.501 -23.178 1.00 61.81 88 VAL A N 1
ATOM 688 C CA . VAL A 1 88 ? 20.867 1.188 -23.005 1.00 61.81 88 VAL A CA 1
ATOM 689 C C . VAL A 1 88 ? 20.614 0.608 -24.395 1.00 61.81 88 VAL A C 1
ATOM 691 O O . VAL A 1 88 ? 19.812 1.141 -25.157 1.00 61.81 88 VAL A O 1
ATOM 694 N N . LEU A 1 89 ? 21.325 -0.465 -24.739 1.00 53.56 89 LEU A N 1
ATOM 695 C CA . LEU A 1 89 ? 21.042 -1.261 -25.929 1.00 53.56 89 LEU A CA 1
ATOM 696 C C . LEU A 1 89 ? 19.853 -2.170 -25.607 1.00 53.56 89 LEU A C 1
ATOM 698 O O . LEU A 1 89 ? 19.991 -3.138 -24.861 1.00 53.56 89 LEU A O 1
ATOM 702 N N . THR A 1 90 ? 18.678 -1.822 -26.117 1.00 47.16 90 THR A N 1
ATOM 703 C CA . THR A 1 90 ? 17.513 -2.715 -26.136 1.00 47.16 90 THR A CA 1
ATOM 704 C C . THR A 1 90 ? 17.656 -3.669 -27.336 1.00 47.16 90 THR A C 1
ATOM 706 O O . THR A 1 90 ? 18.132 -3.208 -28.377 1.00 47.16 90 THR A O 1
ATOM 709 N N . PRO A 1 91 ? 17.334 -4.972 -27.208 1.00 50.47 91 PRO A N 1
ATOM 710 C CA . PRO A 1 91 ? 17.338 -5.910 -28.335 1.00 50.47 91 PRO A CA 1
ATOM 711 C C . PRO A 1 91 ? 16.290 -5.574 -29.404 1.00 50.47 91 PRO A C 1
ATOM 713 O O . PRO A 1 91 ? 15.261 -4.948 -29.057 1.00 50.47 91 PRO A O 1
#

Foldseek 3Di:
DLQDDDFQWDWDFDDPPNDPPRDRPDTDGHTDPVRVVVRVVCCVPPPVSVVRNVVVVVVCCVCCVDPVNVVVVVQVVCCVVVVDRDDDDDD

Sequence (91 aa):
EATAYSIPYRLIPIEHGQYPRATATQLWADPDFEAAVEALRTVRRDAASRRTKIAAASALVDRAFSFDAYVGRLAARLETLLGREIRVLTP

Secondary structure (DSSP, 8-state):
-TTS----EEEEEPPTTTSTT--TT-EEEEE-HHHHHHHHHHHHH-HHHHHHHHHHHHHHHHHHTSHHHHHHHHHHHHHHHHTS-------

Radius of gyration: 20.64 Å; chains: 1; bounding box: 48×22×53 Å